Protein AF-A0A6P0XXJ8-F1 (afdb_monomer_lite)

Radius of gyration: 11.97 Å; chains: 1; bounding box: 35×23×27 Å

Structure (mmCIF, N/CA/C/O backbone):
data_AF-A0A6P0XXJ8-F1
#
_entry.id   AF-A0A6P0XXJ8-F1
#
loop_
_atom_site.group_PDB
_atom_site.id
_atom_site.type_symbol
_atom_site.label_atom_id
_atom_site.label_alt_id
_atom_site.label_comp_id
_atom_site.label_asym_id
_atom_site.label_entity_id
_atom_site.label_seq_id
_atom_site.pdbx_PDB_ins_code
_atom_site.Cartn_x
_atom_site.Cartn_y
_atom_site.Cartn_z
_atom_site.occupancy
_atom_site.B_iso_or_equiv
_atom_site.auth_seq_id
_atom_site.auth_comp_id
_atom_site.auth_asym_id
_atom_site.auth_atom_id
_atom_site.pdbx_PDB_model_num
ATOM 1 N N . HIS A 1 1 ? 5.653 4.453 -6.244 1.00 96.62 1 HIS A N 1
ATOM 2 C CA . HIS A 1 1 ? 6.479 5.225 -5.288 1.00 96.62 1 HIS A CA 1
ATOM 3 C C . HIS A 1 1 ? 5.698 6.245 -4.463 1.00 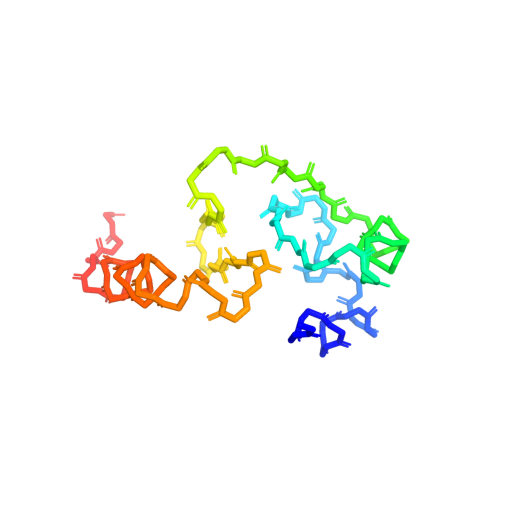96.62 1 HIS A C 1
ATOM 5 O O . HIS A 1 1 ? 6.289 6.826 -3.568 1.00 96.62 1 HIS A O 1
ATOM 11 N N . GLY A 1 2 ? 4.394 6.457 -4.697 1.00 95.56 2 GLY A N 1
ATOM 12 C CA . GLY A 1 2 ? 3.637 7.514 -4.007 1.00 95.56 2 GLY A CA 1
ATOM 13 C C . GLY A 1 2 ? 3.673 7.457 -2.474 1.00 95.56 2 GLY A C 1
ATOM 14 O O . GLY A 1 2 ? 3.600 8.498 -1.839 1.00 95.56 2 GLY A O 1
ATOM 15 N N . LEU A 1 3 ? 3.875 6.278 -1.874 1.00 97.25 3 LEU A N 1
ATOM 16 C CA . LEU A 1 3 ? 3.954 6.146 -0.417 1.00 97.25 3 LEU A CA 1
ATOM 17 C C . LEU A 1 3 ? 5.139 6.879 0.232 1.00 97.25 3 LEU A C 1
ATOM 19 O O . LEU A 1 3 ? 5.044 7.187 1.414 1.00 97.25 3 LEU A O 1
ATOM 23 N N . TRP A 1 4 ? 6.194 7.241 -0.510 1.00 97.38 4 TRP A N 1
ATOM 24 C CA . TRP A 1 4 ? 7.246 8.128 0.015 1.00 97.38 4 TRP A CA 1
ATOM 25 C C . TRP A 1 4 ? 6.720 9.495 0.465 1.00 97.38 4 TRP A C 1
ATOM 27 O O . TRP A 1 4 ? 7.352 10.153 1.280 1.00 97.38 4 TRP A O 1
ATOM 37 N N . ILE A 1 5 ? 5.555 9.925 -0.026 1.00 97.88 5 ILE A N 1
ATOM 38 C CA . ILE A 1 5 ? 4.907 11.154 0.448 1.00 97.88 5 ILE A CA 1
ATOM 39 C C . ILE A 1 5 ? 4.480 11.016 1.917 1.00 97.88 5 ILE A C 1
ATOM 41 O O . ILE A 1 5 ? 4.468 12.000 2.648 1.00 97.88 5 ILE A O 1
ATOM 45 N N . LEU A 1 6 ? 4.151 9.800 2.360 1.00 97.56 6 LEU A N 1
ATOM 46 C CA . LEU A 1 6 ? 3.635 9.528 3.702 1.00 97.56 6 LEU A CA 1
ATOM 47 C C . LEU A 1 6 ? 4.734 9.129 4.697 1.00 97.56 6 LEU A C 1
ATOM 49 O O . LEU A 1 6 ? 4.536 9.251 5.901 1.00 97.56 6 LEU A O 1
ATOM 53 N N . THR A 1 7 ? 5.899 8.670 4.228 1.00 97.31 7 THR A N 1
ATOM 54 C CA . THR A 1 7 ? 6.987 8.201 5.106 1.00 97.31 7 THR A CA 1
ATOM 55 C C . THR A 1 7 ? 7.571 9.266 6.050 1.00 97.31 7 THR A C 1
ATOM 57 O O . THR A 1 7 ? 7.988 8.875 7.138 1.00 97.31 7 THR A O 1
ATOM 60 N N . PRO A 1 8 ? 7.576 10.583 5.738 1.00 97.69 8 PRO A N 1
ATOM 61 C CA . PRO A 1 8 ? 7.952 11.619 6.708 1.00 97.69 8 PRO A CA 1
ATOM 62 C C . PRO A 1 8 ? 6.975 11.780 7.887 1.00 97.69 8 PRO A C 1
ATOM 64 O O . PRO A 1 8 ? 7.351 12.368 8.896 1.00 97.69 8 PRO A O 1
ATOM 67 N N . CYS A 1 9 ? 5.750 11.257 7.770 1.00 97.75 9 CYS A N 1
ATOM 68 C CA . CYS A 1 9 ? 4.693 11.291 8.787 1.00 97.75 9 CYS A CA 1
ATOM 69 C C . CYS A 1 9 ? 4.328 9.853 9.207 1.00 97.75 9 CYS A C 1
ATOM 71 O O . CYS A 1 9 ? 3.230 9.375 8.908 1.00 97.75 9 CYS A O 1
ATOM 73 N N . PRO A 1 10 ? 5.244 9.096 9.842 1.00 97.12 10 PRO A N 1
ATOM 74 C CA . PRO A 1 10 ? 5.078 7.658 10.070 1.00 97.12 10 PRO A CA 1
ATOM 75 C C . PRO A 1 10 ? 3.820 7.297 10.875 1.00 97.12 10 PRO A C 1
ATOM 77 O O . PRO A 1 10 ? 3.288 6.202 10.723 1.00 97.12 10 PRO A O 1
ATOM 80 N N . GLU A 1 11 ? 3.284 8.204 11.689 1.00 97.75 11 GLU A N 1
ATOM 81 C CA . GLU A 1 11 ? 2.032 8.031 12.425 1.00 97.75 11 GLU A CA 1
ATOM 82 C C . GLU A 1 11 ? 0.813 7.759 11.531 1.00 97.75 11 GLU A C 1
ATOM 84 O O . GLU A 1 11 ? -0.107 7.071 11.972 1.00 97.75 11 GLU A O 1
ATOM 89 N N . VAL A 1 12 ? 0.812 8.222 10.272 1.00 97.50 12 VAL A N 1
ATOM 90 C CA . VAL A 1 12 ? -0.293 7.955 9.331 1.00 97.50 12 VAL A CA 1
ATOM 91 C C . VAL A 1 12 ? -0.174 6.583 8.658 1.00 97.50 12 VAL A C 1
ATOM 93 O O . VAL A 1 12 ? -1.173 6.058 8.158 1.00 97.50 12 VAL A O 1
ATOM 96 N N . LEU A 1 13 ? 1.030 5.991 8.661 1.00 98.12 13 LEU A N 1
ATOM 97 C CA . LEU A 1 13 ? 1.343 4.669 8.101 1.00 98.12 13 LEU A CA 1
ATOM 98 C C . LEU A 1 13 ? 1.430 3.564 9.161 1.00 98.12 13 LEU A C 1
ATOM 100 O O . LEU A 1 13 ? 1.229 2.394 8.836 1.00 98.12 13 LEU A O 1
ATOM 104 N N . LYS A 1 14 ? 1.710 3.896 10.422 1.00 98.56 14 LYS A N 1
ATOM 105 C CA . LYS A 1 14 ? 1.936 2.912 11.482 1.00 98.56 14 LYS A CA 1
ATOM 106 C C . LYS A 1 14 ? 0.739 1.970 11.642 1.00 98.56 14 LYS A C 1
ATOM 108 O O . LYS A 1 14 ? -0.383 2.395 11.902 1.00 98.56 14 LYS A O 1
ATOM 113 N N . GLY A 1 15 ? 0.990 0.670 11.493 1.00 98.50 15 GLY A N 1
ATOM 114 C CA . GLY A 1 15 ? -0.018 -0.390 11.558 1.00 98.50 15 GLY A CA 1
ATOM 115 C C . GLY A 1 15 ? -0.938 -0.491 10.335 1.00 98.50 15 GLY A C 1
ATOM 116 O O . GLY A 1 15 ? -1.753 -1.411 10.282 1.00 98.50 15 GLY A O 1
ATOM 117 N N . ARG A 1 16 ? -0.814 0.406 9.346 1.00 98.56 16 ARG A N 1
ATOM 118 C CA . ARG A 1 16 ? -1.605 0.358 8.110 1.00 98.56 16 ARG A CA 1
ATOM 119 C C . ARG A 1 16 ? -1.167 -0.802 7.235 1.00 98.56 16 ARG A C 1
ATOM 121 O O . ARG A 1 16 ? 0.028 -1.061 7.097 1.00 98.56 16 ARG A O 1
ATOM 128 N N . ARG A 1 17 ? -2.128 -1.476 6.610 1.00 98.69 17 ARG A N 1
ATOM 129 C CA . ARG A 1 17 ? -1.855 -2.531 5.624 1.00 98.69 17 ARG A CA 1
ATOM 130 C C . ARG A 1 17 ? -1.657 -1.889 4.259 1.00 98.69 17 ARG A C 1
ATOM 132 O O . ARG A 1 17 ? -2.543 -1.187 3.785 1.00 98.69 17 ARG A O 1
ATOM 139 N N . VAL A 1 18 ? -0.521 -2.145 3.619 1.00 98.56 18 VAL A N 1
ATOM 140 C CA . VAL A 1 18 ? -0.200 -1.567 2.308 1.00 98.56 18 VAL A CA 1
ATOM 141 C C . VAL A 1 18 ? 0.494 -2.579 1.411 1.00 98.56 18 VAL A C 1
ATOM 143 O O . VAL A 1 18 ? 1.181 -3.482 1.884 1.00 98.56 18 VAL A O 1
ATOM 146 N N . ILE A 1 19 ? 0.379 -2.380 0.105 1.00 98.62 19 ILE A N 1
ATOM 147 C C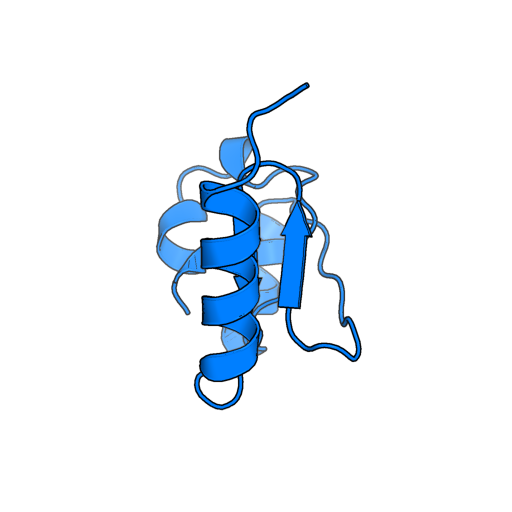A . ILE A 1 19 ? 1.300 -2.945 -0.878 1.00 98.62 19 ILE A CA 1
ATOM 148 C C . ILE A 1 19 ? 2.074 -1.802 -1.535 1.00 98.62 19 ILE A C 1
ATOM 150 O O . ILE A 1 19 ? 1.584 -0.680 -1.654 1.00 98.62 19 ILE A O 1
ATOM 154 N N . CYS A 1 20 ? 3.318 -2.053 -1.928 1.00 98.25 20 CYS A N 1
ATOM 155 C CA . CYS A 1 20 ? 4.180 -1.030 -2.503 1.00 98.25 20 CYS A CA 1
ATOM 156 C C . CYS A 1 20 ? 5.116 -1.608 -3.562 1.00 98.25 20 CYS A C 1
ATOM 158 O O . CYS A 1 20 ? 5.320 -2.819 -3.657 1.00 98.25 20 CYS A O 1
ATOM 160 N N . HIS A 1 21 ? 5.731 -0.717 -4.338 1.00 97.62 21 HIS A N 1
ATOM 161 C CA . HIS A 1 21 ? 6.860 -1.096 -5.179 1.00 97.62 21 HIS A CA 1
ATOM 162 C C . HIS A 1 21 ? 8.043 -1.526 -4.300 1.00 97.62 21 HIS A C 1
ATOM 164 O O . HIS A 1 21 ? 8.250 -0.971 -3.219 1.00 97.62 21 HIS A O 1
ATOM 170 N N . THR A 1 22 ? 8.840 -2.485 -4.770 1.00 95.62 22 THR A N 1
ATOM 171 C CA . THR A 1 22 ? 9.894 -3.131 -3.968 1.00 95.62 22 THR A CA 1
ATOM 172 C C . THR A 1 22 ? 10.958 -2.157 -3.472 1.00 95.62 22 THR A C 1
ATOM 174 O O . THR A 1 22 ? 11.455 -2.326 -2.365 1.00 95.62 22 THR A O 1
ATOM 177 N N . VAL A 1 23 ? 11.271 -1.104 -4.233 1.00 97.44 23 VAL A N 1
ATOM 178 C CA . VAL A 1 23 ? 12.287 -0.116 -3.819 1.00 97.44 23 VAL A CA 1
ATOM 179 C C . VAL A 1 23 ? 11.862 0.728 -2.614 1.00 97.44 23 VAL A C 1
ATOM 181 O O . VAL A 1 23 ? 12.717 1.307 -1.965 1.00 97.44 23 VAL A O 1
ATOM 184 N N . VAL A 1 24 ? 10.559 0.804 -2.319 1.00 96.94 24 VAL A N 1
ATOM 185 C CA . VAL A 1 24 ? 10.011 1.590 -1.197 1.00 96.94 24 VAL A CA 1
ATOM 186 C C . VAL A 1 24 ? 9.807 0.714 0.044 1.00 96.94 24 VAL A C 1
ATOM 188 O O . VAL A 1 24 ? 9.460 1.205 1.112 1.00 96.94 24 VAL A O 1
ATOM 191 N N . LEU A 1 25 ? 10.013 -0.603 -0.074 1.00 98.12 25 LEU A N 1
ATOM 192 C CA . LEU A 1 25 ? 9.663 -1.574 0.962 1.00 98.12 25 LEU A CA 1
ATOM 193 C C . LEU A 1 25 ? 10.357 -1.292 2.302 1.00 98.12 25 LEU A C 1
ATOM 195 O O . LEU A 1 25 ? 9.713 -1.353 3.347 1.00 98.12 25 LEU A O 1
ATOM 199 N N . ALA A 1 26 ? 11.648 -0.950 2.276 1.00 98.44 26 ALA A N 1
ATOM 200 C CA . ALA A 1 26 ? 12.396 -0.627 3.490 1.00 98.44 26 ALA A CA 1
ATOM 201 C C . ALA A 1 26 ? 11.814 0.603 4.208 1.00 98.44 26 ALA A C 1
ATOM 203 O O . ALA A 1 26 ? 11.647 0.579 5.425 1.00 98.44 26 ALA A O 1
ATOM 204 N N . ASP A 1 27 ? 11.428 1.641 3.461 1.00 98.50 27 ASP A N 1
ATOM 205 C CA . ASP A 1 27 ? 10.834 2.855 4.027 1.00 98.50 27 ASP A CA 1
ATOM 206 C C . ASP A 1 27 ? 9.455 2.582 4.643 1.00 98.50 27 ASP A C 1
ATOM 208 O O . ASP A 1 27 ? 9.152 3.088 5.721 1.00 98.50 27 ASP A O 1
ATOM 212 N N . ILE A 1 28 ? 8.640 1.729 4.007 1.00 98.31 28 ILE A N 1
ATOM 213 C CA . ILE A 1 28 ? 7.343 1.288 4.550 1.00 98.31 28 ILE A CA 1
ATOM 214 C C . ILE A 1 28 ? 7.518 0.543 5.871 1.00 98.31 28 ILE A C 1
ATOM 216 O O . ILE A 1 28 ? 6.803 0.828 6.835 1.00 98.31 28 ILE A O 1
ATOM 220 N N . HIS A 1 29 ? 8.477 -0.382 5.934 1.00 98.25 29 HIS A N 1
ATOM 221 C CA . HIS A 1 29 ? 8.783 -1.094 7.171 1.00 98.25 29 HIS A CA 1
ATOM 222 C C . HIS A 1 29 ? 9.271 -0.142 8.268 1.00 98.25 29 HIS A C 1
ATOM 224 O O . HIS A 1 29 ? 8.791 -0.222 9.398 1.00 98.25 29 HIS A O 1
ATOM 230 N N . ASN A 1 30 ? 10.160 0.798 7.934 1.00 98.44 30 ASN A N 1
ATOM 231 C CA . ASN A 1 30 ? 10.681 1.786 8.881 1.00 98.44 30 ASN A CA 1
ATOM 232 C C . ASN A 1 30 ? 9.597 2.758 9.380 1.00 98.44 30 ASN A C 1
ATOM 234 O O . ASN A 1 30 ? 9.629 3.167 10.538 1.00 98.44 30 ASN A O 1
ATOM 238 N N . ALA A 1 31 ? 8.603 3.079 8.546 1.00 98.44 31 ALA A N 1
ATOM 239 C CA . ALA A 1 31 ? 7.427 3.860 8.933 1.00 98.44 31 ALA A CA 1
ATOM 240 C C . ALA A 1 31 ? 6.407 3.058 9.773 1.00 98.44 31 ALA A C 1
ATOM 242 O O . ALA A 1 31 ? 5.402 3.605 10.226 1.00 98.44 31 ALA A O 1
ATOM 243 N N . GLY A 1 32 ? 6.649 1.764 10.006 1.00 98.38 32 GLY A N 1
ATOM 244 C CA . GLY A 1 32 ? 5.809 0.907 10.840 1.00 98.38 32 GLY A CA 1
ATOM 245 C C . GLY A 1 32 ? 4.540 0.395 10.156 1.00 98.38 32 GLY A C 1
ATOM 246 O O . GLY A 1 32 ? 3.640 -0.083 10.848 1.00 98.38 32 GLY A O 1
ATOM 247 N N . ALA A 1 33 ? 4.440 0.496 8.830 1.00 98.56 33 ALA A N 1
ATOM 248 C CA . ALA A 1 33 ? 3.355 -0.107 8.062 1.00 98.56 33 ALA A CA 1
ATOM 249 C C . ALA A 1 33 ? 3.556 -1.624 7.889 1.00 98.56 33 ALA A C 1
ATOM 251 O O . ALA A 1 33 ? 4.664 -2.158 7.967 1.00 98.56 33 ALA A O 1
ATOM 252 N N . VAL A 1 34 ? 2.455 -2.329 7.635 1.00 98.56 34 VAL A N 1
ATOM 253 C CA . VAL A 1 34 ? 2.418 -3.771 7.386 1.00 98.56 34 VAL A CA 1
ATOM 254 C C . VAL A 1 34 ? 2.369 -4.000 5.880 1.00 98.56 34 VAL A C 1
ATOM 256 O O . VAL A 1 34 ? 1.339 -3.772 5.243 1.00 98.56 34 VAL A O 1
ATOM 259 N N . TYR A 1 35 ? 3.478 -4.468 5.307 1.00 98.25 35 TYR A N 1
ATOM 260 C CA . TYR A 1 35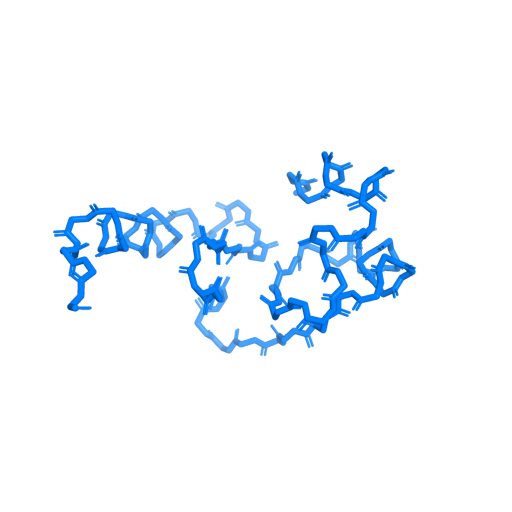 ? 3.523 -4.866 3.902 1.00 98.25 35 TYR A CA 1
ATOM 261 C C . TYR A 1 35 ? 2.702 -6.142 3.665 1.00 98.25 35 TYR A C 1
ATOM 263 O O . TYR A 1 35 ? 2.883 -7.149 4.351 1.00 98.25 35 TYR A O 1
ATOM 271 N N . VAL A 1 36 ? 1.813 -6.104 2.674 1.00 98.31 36 VAL A N 1
ATOM 272 C CA . VAL A 1 36 ? 0.939 -7.212 2.279 1.00 98.31 36 VAL A CA 1
ATOM 273 C C . VAL A 1 36 ? 1.170 -7.511 0.792 1.00 98.31 36 VAL A C 1
ATOM 275 O O . VAL A 1 36 ? 0.707 -6.747 -0.055 1.00 98.31 36 VAL A O 1
ATOM 278 N N . PRO A 1 37 ? 1.872 -8.606 0.440 1.00 95.69 37 PRO A N 1
ATOM 279 C CA . PRO A 1 37 ? 2.073 -9.023 -0.948 1.00 95.69 37 PRO A CA 1
ATOM 280 C C . PRO A 1 37 ? 0.815 -9.719 -1.493 1.00 95.69 37 PRO A C 1
ATOM 282 O O . PRO A 1 37 ? 0.812 -10.922 -1.745 1.00 95.69 37 PRO A O 1
ATOM 285 N N . ASP A 1 38 ? -0.276 -8.964 -1.616 1.00 96.50 38 ASP A N 1
ATOM 286 C CA . ASP A 1 38 ? -1.562 -9.479 -2.084 1.00 96.50 38 ASP A CA 1
ATOM 287 C C . ASP A 1 38 ? -1.492 -9.888 -3.574 1.00 96.50 38 ASP A C 1
ATOM 289 O O . ASP A 1 38 ? -0.986 -9.105 -4.390 1.00 96.50 38 ASP A O 1
ATOM 293 N N . PRO A 1 39 ? -2.002 -11.076 -3.960 1.00 96.38 39 PRO A N 1
ATOM 294 C CA . PRO A 1 39 ? -2.048 -11.516 -5.357 1.00 96.38 39 PRO A CA 1
ATOM 295 C C . PRO A 1 39 ? -2.831 -10.589 -6.295 1.00 96.38 39 PRO A C 1
ATOM 297 O O . PRO A 1 39 ? -2.592 -10.612 -7.497 1.00 96.38 39 PRO A O 1
ATOM 300 N N . SER A 1 40 ? -3.755 -9.776 -5.774 1.00 96.06 40 SER A N 1
ATOM 301 C CA . SER A 1 40 ? -4.492 -8.775 -6.560 1.00 96.06 40 SER A CA 1
ATOM 302 C C . SER A 1 40 ? -3.674 -7.523 -6.893 1.00 96.06 40 SER A C 1
ATOM 304 O O . SER A 1 40 ? -4.150 -6.656 -7.622 1.00 96.06 40 SER A O 1
ATOM 306 N N . HIS A 1 41 ? -2.465 -7.401 -6.336 1.00 97.75 41 HIS A N 1
ATOM 307 C CA . HIS A 1 41 ? -1.585 -6.236 -6.449 1.00 97.75 41 HIS A CA 1
ATOM 308 C C . HIS A 1 41 ? -2.156 -4.912 -5.917 1.00 97.75 41 HIS A C 1
ATOM 310 O O . HIS A 1 41 ? -1.514 -3.867 -6.066 1.00 97.75 41 HIS A O 1
ATOM 316 N N . VAL A 1 42 ? -3.297 -4.962 -5.223 1.00 98.38 42 VAL A N 1
ATOM 317 C CA . VAL A 1 42 ? -3.966 -3.821 -4.599 1.00 98.38 42 VAL A CA 1
ATOM 318 C C . VAL A 1 42 ? -4.325 -4.162 -3.157 1.00 98.38 42 VAL A C 1
ATOM 320 O O . VAL A 1 42 ? -4.809 -5.247 -2.855 1.00 98.38 42 VAL A O 1
ATOM 323 N N . VAL A 1 43 ? -4.116 -3.216 -2.244 1.00 98.56 43 VAL A N 1
ATOM 324 C CA . VAL A 1 43 ? -4.518 -3.344 -0.839 1.00 98.56 43 VAL A CA 1
ATOM 325 C C . VAL A 1 43 ? -5.357 -2.137 -0.452 1.00 98.56 43 VAL A C 1
ATOM 327 O O . VAL A 1 43 ? -4.935 -0.996 -0.646 1.00 98.56 43 VAL A O 1
ATOM 330 N N . VAL A 1 44 ? -6.538 -2.403 0.110 1.00 98.12 44 VAL A N 1
ATOM 331 C CA . VAL A 1 44 ? -7.438 -1.397 0.685 1.00 98.12 44 VAL A CA 1
ATOM 332 C C . VAL A 1 44 ? -7.424 -1.549 2.203 1.00 98.12 44 VAL A C 1
ATOM 334 O O . VAL A 1 44 ? -7.801 -2.595 2.732 1.00 98.12 44 VAL A O 1
ATOM 337 N N . ASP A 1 45 ? -7.029 -0.496 2.905 1.00 98.00 45 ASP A N 1
ATOM 338 C CA . ASP A 1 45 ? -7.121 -0.383 4.357 1.00 98.00 45 ASP A CA 1
ATOM 339 C C . ASP A 1 45 ? -7.892 0.889 4.694 1.00 98.00 45 ASP A C 1
ATOM 341 O O . ASP A 1 45 ? -7.331 1.982 4.666 1.00 98.00 45 ASP A O 1
ATOM 345 N N . ARG A 1 46 ? -9.186 0.749 5.0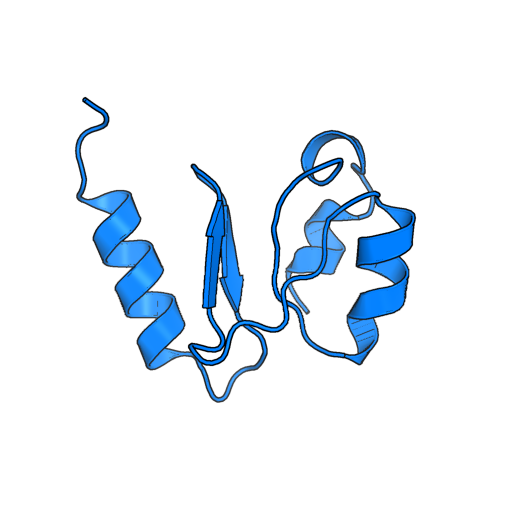05 1.00 95.06 46 ARG A N 1
ATOM 346 C CA . ARG A 1 46 ? -10.106 1.865 5.275 1.00 95.06 46 ARG A CA 1
ATOM 347 C C . ARG A 1 46 ? -10.083 2.903 4.146 1.00 95.06 46 ARG A C 1
ATOM 349 O O . ARG A 1 46 ? -10.638 2.636 3.086 1.00 95.06 46 ARG A O 1
ATOM 356 N N . ASP A 1 47 ? -9.492 4.067 4.386 1.00 95.56 47 ASP A N 1
ATOM 357 C CA . ASP A 1 47 ? -9.37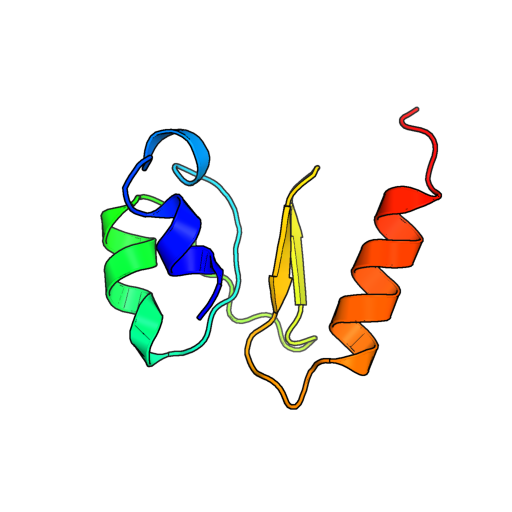1 5.215 3.485 1.00 95.56 47 ASP A CA 1
ATOM 358 C C . ASP A 1 47 ? -8.123 5.175 2.584 1.00 95.56 47 ASP A C 1
ATOM 360 O O . ASP A 1 47 ? -8.025 5.951 1.638 1.00 95.56 47 ASP A O 1
ATOM 364 N N . LEU A 1 48 ? -7.178 4.264 2.840 1.00 97.50 48 LEU A N 1
ATOM 365 C CA . LEU A 1 48 ? -5.936 4.148 2.080 1.00 97.50 48 LEU A CA 1
ATOM 366 C C . LEU A 1 48 ? -6.020 2.983 1.091 1.00 97.50 48 LEU A C 1
ATOM 368 O O . LEU A 1 48 ? -6.106 1.819 1.484 1.00 97.50 48 LEU A O 1
ATOM 372 N N . VAL A 1 49 ? -5.949 3.301 -0.201 1.00 98.12 49 VAL A N 1
ATOM 373 C CA . VAL A 1 49 ? -5.807 2.323 -1.286 1.00 98.12 49 VAL A CA 1
ATOM 374 C C . VAL A 1 49 ? -4.373 2.393 -1.801 1.00 98.12 49 VAL A C 1
ATOM 376 O O . VAL A 1 49 ? -3.853 3.479 -2.047 1.00 98.12 49 VAL A O 1
ATOM 379 N N . THR A 1 50 ? -3.715 1.247 -1.962 1.00 98.56 50 THR A N 1
ATOM 380 C CA . THR A 1 50 ? -2.327 1.164 -2.443 1.00 98.56 50 THR A CA 1
ATOM 381 C C . THR A 1 50 ? -2.179 0.097 -3.516 1.00 98.56 50 THR A C 1
ATOM 383 O O . THR A 1 50 ? -2.916 -0.886 -3.504 1.00 98.56 50 THR A O 1
ATOM 386 N N . ALA A 1 51 ? -1.224 0.284 -4.428 1.00 98.31 51 ALA A N 1
ATOM 387 C CA . ALA A 1 51 ? -0.919 -0.654 -5.504 1.00 98.31 51 ALA A CA 1
ATOM 388 C C . ALA A 1 51 ? 0.590 -0.854 -5.679 1.00 98.31 51 ALA A C 1
ATOM 390 O O . ALA A 1 51 ? 1.408 -0.007 -5.295 1.00 98.31 51 ALA A O 1
ATOM 391 N N . ARG A 1 52 ? 0.963 -2.000 -6.255 1.00 97.75 52 ARG A N 1
ATOM 392 C CA . ARG A 1 52 ? 2.356 -2.451 -6.332 1.00 97.75 52 ARG A CA 1
ATOM 393 C C . ARG A 1 52 ? 3.176 -1.716 -7.396 1.00 97.75 52 ARG A C 1
ATOM 395 O O . ARG A 1 52 ? 4.317 -1.335 -7.127 1.00 97.75 52 ARG A O 1
ATOM 402 N N . SER A 1 53 ? 2.646 -1.519 -8.601 1.00 97.00 53 SER A N 1
ATOM 403 C CA . SER A 1 53 ? 3.371 -0.910 -9.723 1.00 97.00 53 SER A CA 1
ATOM 404 C C . SER A 1 53 ? 2.458 -0.172 -10.704 1.00 97.00 53 SER A C 1
ATOM 406 O O . SER A 1 53 ? 1.240 -0.209 -10.591 1.00 97.00 53 SER A O 1
ATOM 408 N N . ALA A 1 54 ? 3.057 0.511 -11.686 1.00 95.88 54 ALA A N 1
ATOM 409 C CA . ALA A 1 54 ? 2.308 1.190 -12.746 1.00 95.88 54 ALA A CA 1
ATOM 410 C C . ALA A 1 54 ? 1.525 0.220 -13.651 1.00 95.88 54 ALA A C 1
ATOM 412 O O . ALA A 1 54 ? 0.546 0.630 -14.261 1.00 95.88 54 ALA A O 1
ATOM 413 N N . ALA A 1 55 ? 1.932 -1.053 -13.718 1.00 97.38 55 ALA A N 1
ATOM 414 C CA . ALA A 1 55 ? 1.213 -2.081 -14.471 1.00 97.38 55 ALA A CA 1
ATOM 415 C C . ALA A 1 55 ? -0.150 -2.429 -13.846 1.00 97.38 55 ALA A C 1
ATOM 417 O O . ALA A 1 55 ? -1.003 -2.990 -14.520 1.00 97.38 55 ALA A O 1
ATOM 418 N N . ASP A 1 56 ? -0.364 -2.063 -12.580 1.00 97.19 56 ASP A N 1
ATOM 419 C CA . ASP A 1 56 ? -1.565 -2.384 -11.808 1.00 97.19 56 ASP A CA 1
ATOM 420 C C . ASP A 1 56 ? -2.580 -1.220 -11.819 1.00 97.19 56 ASP A C 1
ATOM 422 O O . ASP A 1 56 ? -3.435 -1.126 -10.940 1.00 97.19 56 ASP A O 1
ATOM 426 N N . ILE A 1 57 ? -2.461 -0.283 -12.773 1.00 97.19 57 ILE A N 1
ATOM 427 C CA . ILE A 1 57 ? -3.234 0.970 -12.778 1.00 97.19 57 ILE A CA 1
ATOM 428 C C . ILE A 1 57 ? -4.744 0.739 -12.878 1.00 97.19 57 ILE A C 1
ATOM 430 O O . ILE A 1 57 ? -5.492 1.400 -12.161 1.00 97.19 57 ILE A O 1
ATOM 434 N N . ASP A 1 58 ? -5.180 -0.219 -13.696 1.00 97.94 58 ASP A N 1
ATOM 435 C CA . ASP A 1 58 ? -6.604 -0.486 -13.916 1.00 97.94 58 ASP A CA 1
ATOM 436 C C . ASP A 1 58 ? -7.258 -1.013 -12.630 1.00 97.94 58 ASP A C 1
ATOM 438 O O . ASP A 1 58 ? -8.205 -0.420 -12.112 1.00 97.94 58 ASP A O 1
ATOM 442 N N . VAL A 1 59 ? -6.676 -2.059 -12.030 1.00 97.94 59 VAL A N 1
ATOM 443 C CA . VAL A 1 59 ? -7.172 -2.644 -10.770 1.00 97.94 59 VAL A CA 1
ATOM 444 C C . VAL A 1 59 ? -7.074 -1.668 -9.595 1.00 97.94 59 VAL A C 1
ATOM 446 O O . VAL A 1 59 ? -7.928 -1.669 -8.705 1.00 97.94 59 VAL A O 1
ATOM 449 N N . TYR A 1 60 ? -6.056 -0.804 -9.588 1.00 98.19 60 TYR A N 1
ATOM 450 C CA . TYR A 1 60 ? -5.900 0.240 -8.582 1.00 98.19 60 TYR A CA 1
ATOM 451 C C . TYR A 1 60 ? -6.991 1.307 -8.695 1.00 98.19 60 TYR A C 1
ATOM 453 O O . TYR A 1 60 ? -7.601 1.676 -7.687 1.00 98.19 60 TYR A O 1
ATOM 461 N N . PHE A 1 61 ? -7.261 1.780 -9.914 1.00 98.12 61 PHE A N 1
ATOM 462 C CA . PHE A 1 61 ? -8.287 2.783 -10.178 1.00 98.12 61 PHE A CA 1
ATOM 463 C C . PHE A 1 61 ? -9.681 2.265 -9.813 1.00 98.12 61 PHE A C 1
ATOM 465 O O . PHE A 1 61 ? -10.414 2.944 -9.091 1.00 98.12 61 PHE A O 1
ATOM 472 N N . ASP A 1 62 ? -10.009 1.034 -10.208 1.00 97.75 62 ASP A N 1
ATOM 473 C CA . ASP A 1 62 ? -11.278 0.391 -9.859 1.00 97.75 62 ASP A CA 1
ATOM 474 C C . ASP A 1 62 ? -11.484 0.314 -8.341 1.00 97.75 62 ASP A C 1
ATOM 476 O O . ASP A 1 62 ? -12.569 0.615 -7.829 1.00 97.75 62 ASP A O 1
ATOM 480 N N . ALA A 1 63 ? -10.436 -0.042 -7.591 1.00 97.44 63 ALA A N 1
ATOM 481 C CA . ALA A 1 63 ? -10.488 -0.093 -6.134 1.00 97.44 63 ALA A CA 1
ATOM 482 C C . ALA A 1 63 ? -10.719 1.290 -5.505 1.00 97.44 63 ALA A C 1
ATOM 484 O O . ALA A 1 63 ? -11.519 1.405 -4.571 1.00 97.44 63 ALA A O 1
ATOM 485 N N . ILE A 1 64 ? -10.070 2.338 -6.029 1.00 97.31 64 ILE A N 1
ATOM 486 C CA . ILE A 1 64 ? -10.289 3.722 -5.587 1.00 97.31 64 ILE A CA 1
ATOM 487 C C . ILE A 1 64 ? -11.736 4.141 -5.836 1.00 97.31 64 ILE A C 1
ATOM 489 O O . ILE A 1 64 ? -12.401 4.587 -4.902 1.00 97.31 64 ILE A O 1
ATOM 493 N N . VAL A 1 65 ? -12.245 3.980 -7.063 1.00 97.44 65 VAL A N 1
ATOM 494 C CA . VAL A 1 65 ? -13.616 4.380 -7.418 1.00 97.44 65 VAL A CA 1
ATOM 495 C C . VAL A 1 65 ? -14.618 3.647 -6.537 1.00 97.44 65 VAL A C 1
ATOM 497 O O . VAL A 1 65 ? -15.475 4.277 -5.920 1.00 97.44 65 VAL A O 1
ATOM 500 N N . LYS A 1 66 ? -14.465 2.326 -6.396 1.00 95.75 66 LYS A N 1
ATOM 501 C CA . LYS A 1 66 ? -15.319 1.503 -5.535 1.00 95.75 66 LYS A CA 1
ATOM 502 C C . LYS A 1 66 ? -15.299 1.969 -4.080 1.00 95.75 66 LYS A C 1
ATOM 504 O O . LYS A 1 66 ? -16.344 1.942 -3.429 1.00 95.75 66 LYS A O 1
ATOM 509 N N . LYS A 1 67 ? -14.137 2.376 -3.555 1.00 94.69 67 LYS A N 1
ATOM 510 C CA . LYS A 1 67 ? -14.032 2.901 -2.188 1.00 94.69 67 LYS A CA 1
ATOM 511 C C . LYS A 1 67 ? -14.652 4.296 -2.061 1.00 94.69 67 LYS A C 1
ATOM 513 O O . LYS A 1 67 ? -15.296 4.548 -1.052 1.00 94.69 67 LYS A O 1
ATOM 518 N N . ALA A 1 68 ? -14.513 5.155 -3.069 1.00 94.12 68 ALA A N 1
ATOM 519 C CA . 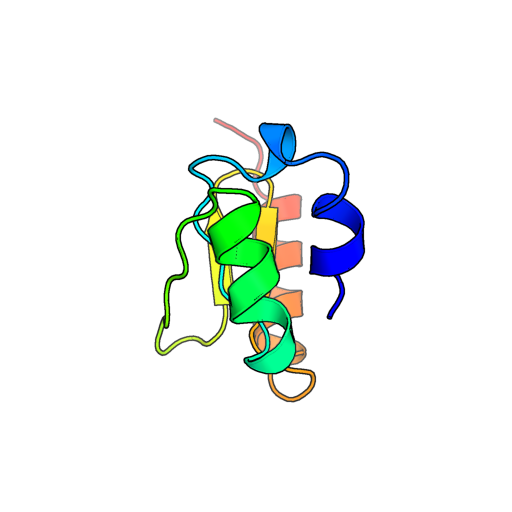ALA A 1 68 ? -15.025 6.525 -3.057 1.00 94.12 68 ALA A CA 1
ATOM 520 C C . ALA A 1 68 ? -16.558 6.617 -3.160 1.00 94.12 68 ALA A C 1
ATOM 522 O O . ALA A 1 68 ? -17.154 7.533 -2.601 1.00 94.12 68 ALA A O 1
ATOM 523 N N . ILE A 1 69 ? -17.206 5.685 -3.869 1.00 94.25 69 ILE A N 1
ATOM 524 C CA . ILE A 1 69 ? -18.669 5.692 -4.061 1.00 94.25 69 ILE A CA 1
ATOM 525 C C . ILE A 1 69 ? -19.438 4.937 -2.971 1.00 94.25 69 ILE A C 1
ATOM 527 O O . ILE A 1 69 ? -20.661 5.067 -2.880 1.00 94.25 69 ILE A O 1
ATOM 531 N N . LYS A 1 70 ? -18.756 4.126 -2.155 1.00 85.56 70 LYS A N 1
ATOM 532 C CA . LYS A 1 70 ? -19.379 3.502 -0.986 1.00 85.56 70 LYS A CA 1
ATOM 533 C C . LYS A 1 70 ? -19.655 4.589 0.052 1.00 85.56 70 LYS A C 1
ATOM 535 O O . LYS A 1 70 ? -18.718 5.212 0.538 1.00 85.56 70 LYS A O 1
ATOM 540 N N . LYS A 1 71 ? -20.928 4.794 0.408 1.00 67.44 71 LYS A N 1
ATOM 541 C CA . LYS A 1 71 ? -21.271 5.499 1.650 1.00 67.44 71 LYS A CA 1
ATOM 542 C C . LYS A 1 71 ? -20.752 4.657 2.812 1.00 67.44 71 LYS A C 1
ATOM 544 O O . LYS A 1 71 ? -20.956 3.445 2.804 1.00 67.44 71 LYS A O 1
ATOM 549 N N . ASP A 1 72 ? -20.039 5.286 3.738 1.00 67.31 72 ASP A N 1
ATOM 550 C CA . ASP A 1 72 ? -19.694 4.636 4.999 1.00 67.31 72 ASP A CA 1
ATOM 551 C C . ASP A 1 72 ? -21.015 4.328 5.738 1.00 67.31 72 ASP A C 1
ATOM 553 O O . ASP A 1 72 ? -21.886 5.201 5.816 1.00 67.31 72 ASP A O 1
ATOM 557 N N . ASP A 1 73 ? -21.185 3.067 6.154 1.00 55.41 73 ASP A N 1
ATOM 558 C CA . ASP A 1 73 ? -22.352 2.570 6.904 1.00 55.41 73 ASP A CA 1
ATOM 559 C C . ASP A 1 73 ? -22.410 3.159 8.325 1.00 55.41 73 ASP A C 1
ATOM 561 O O . ASP A 1 73 ? -21.333 3.283 8.961 1.00 55.41 73 ASP A O 1
#

Foldseek 3Di:
DVCVVCLVPLVVQAQAEEAEAPVCVVSSVVSNHHHDPDPLQWDDDQQDIYGYDPVNVVVSVVVNVVNVPDDDD

Sequence (73 aa):
HGLWILTPCPEVLKGRRVICHTVVLADIHNAGAVYVPDPSHVVVDRDLVTARSAADIDVYFDAIVKKAIKKDD

pLDDT: mean 95.9, std 7.05, range [55.41, 98.69]

Secondary structure (DSSP, 8-state):
-GGGGTTTSHHHHTT-EE---GGGHHHHHHTT-EE---TTSEEEETTEEEES-GGGHHHHHHHHHHHHHSPP-